Protein AF-A0A167WSE1-F1 (afdb_monomer_lite)

Organism: NCBI:txid1417228

pLDDT: mean 73.91, std 14.56, range [41.28, 94.19]

Structure (mmCIF, N/CA/C/O backbone):
data_AF-A0A167WSE1-F1
#
_entry.id   AF-A0A167WSE1-F1
#
loop_
_atom_site.group_PDB
_atom_site.id
_atom_site.type_symbol
_atom_site.label_atom_id
_atom_site.label_alt_id
_atom_site.label_comp_id
_atom_site.label_asym_id
_atom_site.label_entity_id
_atom_site.label_seq_id
_atom_site.pdbx_PDB_ins_code
_atom_site.Cartn_x
_atom_site.Cartn_y
_atom_site.Cartn_z
_atom_site.occupancy
_atom_site.B_iso_or_equiv
_atom_site.auth_seq_id
_atom_site.auth_comp_id
_atom_site.auth_asym_id
_atom_site.auth_atom_id
_atom_site.pdbx_PDB_model_num
ATOM 1 N N . MET A 1 1 ? -49.343 0.115 2.288 1.00 59.25 1 MET A N 1
ATOM 2 C CA . MET A 1 1 ? -49.497 1.048 1.146 1.00 59.25 1 MET A CA 1
ATOM 3 C C . MET A 1 1 ? -48.248 1.890 0.883 1.00 59.25 1 MET A C 1
ATOM 5 O O . MET A 1 1 ? -47.747 1.803 -0.222 1.00 59.25 1 MET A O 1
ATOM 9 N N . ALA A 1 2 ? -47.713 2.689 1.822 1.00 70.38 2 ALA A N 1
ATOM 10 C CA . ALA A 1 2 ? -46.483 3.473 1.570 1.00 70.38 2 ALA A CA 1
ATOM 11 C C . ALA A 1 2 ? -45.185 2.637 1.646 1.00 70.38 2 ALA A C 1
ATOM 13 O O . ALA A 1 2 ? -44.267 2.836 0.857 1.00 70.38 2 ALA A O 1
ATOM 14 N N . TYR A 1 3 ? -45.136 1.667 2.564 1.00 73.19 3 TYR A N 1
ATOM 15 C CA . TYR A 1 3 ? -43.989 0.771 2.748 1.00 73.19 3 TYR A CA 1
ATOM 16 C C . TYR A 1 3 ? -43.784 -0.175 1.553 1.00 73.19 3 TYR A C 1
ATOM 18 O O . TYR A 1 3 ? -42.674 -0.312 1.055 1.00 73.19 3 TYR A O 1
ATOM 26 N N . ASP A 1 4 ? -44.868 -0.745 1.024 1.00 84.38 4 ASP A N 1
ATOM 27 C CA . ASP A 1 4 ? -44.822 -1.680 -0.111 1.00 84.38 4 ASP A CA 1
ATOM 28 C C . ASP A 1 4 ? -44.328 -1.007 -1.401 1.00 84.38 4 ASP A C 1
ATOM 30 O O . ASP A 1 4 ? -43.639 -1.620 -2.215 1.00 84.38 4 ASP A O 1
ATOM 34 N N . THR A 1 5 ? -44.645 0.278 -1.573 1.00 84.81 5 THR A N 1
ATOM 35 C CA . THR A 1 5 ? -44.151 1.097 -2.687 1.00 84.81 5 THR A CA 1
ATOM 36 C C . THR A 1 5 ? -42.647 1.333 -2.577 1.00 84.81 5 THR A C 1
ATOM 38 O O . THR A 1 5 ? -41.939 1.208 -3.573 1.00 84.81 5 THR A O 1
ATOM 41 N N . LEU A 1 6 ? -42.145 1.594 -1.366 1.00 80.50 6 LEU A N 1
ATOM 42 C CA . LEU A 1 6 ? -40.718 1.801 -1.121 1.00 80.50 6 LEU A CA 1
ATOM 43 C C . LEU A 1 6 ? -39.907 0.516 -1.347 1.00 80.50 6 LEU A C 1
ATOM 45 O O . LEU A 1 6 ? -38.842 0.555 -1.956 1.00 80.50 6 LEU A O 1
ATOM 49 N N . VAL A 1 7 ? -40.433 -0.632 -0.912 1.00 86.94 7 VAL A N 1
ATOM 50 C CA . VAL A 1 7 ? -39.791 -1.940 -1.127 1.00 86.94 7 VAL A CA 1
ATOM 51 C C . VAL A 1 7 ? -39.647 -2.234 -2.622 1.00 86.94 7 VAL A C 1
ATOM 53 O O . VAL A 1 7 ? -38.559 -2.588 -3.074 1.00 86.94 7 VAL A O 1
ATOM 56 N N . ARG A 1 8 ? -40.696 -1.987 -3.415 1.00 85.44 8 ARG A N 1
ATOM 57 C CA . ARG A 1 8 ? -40.652 -2.167 -4.877 1.00 85.44 8 ARG A CA 1
ATOM 58 C C . ARG A 1 8 ? -39.654 -1.239 -5.562 1.00 85.44 8 ARG A C 1
ATOM 60 O O . ARG A 1 8 ? -39.010 -1.630 -6.535 1.00 85.44 8 ARG A O 1
ATOM 67 N N . GLU A 1 9 ? -39.511 -0.013 -5.070 1.00 83.44 9 GLU A N 1
ATOM 68 C CA . GLU A 1 9 ? -38.537 0.933 -5.608 1.00 83.44 9 GLU A CA 1
ATOM 69 C C . GLU A 1 9 ? -37.097 0.514 -5.283 1.00 83.44 9 GLU A C 1
ATOM 71 O O . GLU A 1 9 ? -36.233 0.550 -6.162 1.00 83.44 9 GLU A O 1
ATOM 76 N N . CYS A 1 10 ? -36.847 0.012 -4.070 1.00 86.25 10 CYS A N 1
ATOM 77 C CA . CYS A 1 10 ? -35.556 -0.563 -3.700 1.00 86.25 10 CYS A CA 1
ATOM 78 C C . CYS A 1 10 ? -35.200 -1.791 -4.548 1.00 86.25 10 CYS A C 1
ATOM 80 O O . CYS A 1 10 ? -34.054 -1.920 -4.978 1.00 86.25 10 CYS A O 1
ATOM 82 N N . GLU A 1 11 ? -36.150 -2.690 -4.804 1.00 90.12 11 GLU A N 1
ATOM 83 C CA . GLU A 1 11 ? -35.926 -3.866 -5.654 1.00 90.12 11 GLU A CA 1
ATOM 84 C C . GLU A 1 11 ? -35.586 -3.465 -7.094 1.00 90.12 11 GLU A C 1
ATOM 86 O O . GLU A 1 11 ? -34.640 -3.996 -7.683 1.00 90.12 11 GLU A O 1
ATOM 91 N N . ARG A 1 12 ? -36.288 -2.460 -7.635 1.00 90.31 12 ARG A N 1
ATOM 92 C CA . ARG A 1 12 ? -36.014 -1.909 -8.968 1.00 90.31 12 ARG A CA 1
ATOM 93 C C . ARG A 1 12 ? -34.602 -1.329 -9.065 1.00 90.31 12 ARG A C 1
ATOM 95 O O . ARG A 1 12 ? -33.864 -1.675 -9.987 1.00 90.31 12 ARG A O 1
ATOM 102 N N . LEU A 1 13 ? -34.201 -0.500 -8.099 1.00 86.75 13 LEU A N 1
ATOM 103 C CA . LEU A 1 13 ? -32.878 0.136 -8.082 1.00 86.75 13 LEU A CA 1
ATOM 104 C C . LEU A 1 13 ? -31.740 -0.885 -7.929 1.00 86.75 13 LEU A C 1
ATOM 106 O O . LEU A 1 13 ? -30.695 -0.746 -8.567 1.00 86.75 13 LEU A O 1
ATOM 110 N N . HIS A 1 14 ? -31.938 -1.945 -7.139 1.00 82.50 14 HIS A N 1
ATOM 111 C CA . HIS A 1 14 ? -30.965 -3.037 -7.048 1.00 82.50 14 HIS A CA 1
ATOM 112 C C . HIS A 1 14 ? -30.831 -3.805 -8.368 1.00 82.50 14 HIS A C 1
ATOM 114 O O . HIS A 1 14 ? -29.713 -4.148 -8.762 1.00 82.50 14 HIS A O 1
ATOM 120 N N . GLY A 1 15 ? -31.941 -4.036 -9.078 1.00 84.88 15 GLY A N 1
ATOM 121 C CA . GLY A 1 15 ? -31.930 -4.641 -10.411 1.00 84.88 15 GLY A CA 1
ATOM 122 C C . GLY A 1 15 ? -31.163 -3.798 -11.435 1.00 84.88 15 GLY A C 1
ATOM 123 O O . GLY A 1 15 ? -30.314 -4.325 -12.156 1.00 84.88 15 GLY A O 1
ATOM 124 N N . GLU A 1 16 ? -31.395 -2.484 -11.446 1.00 83.94 16 GLU A N 1
ATOM 125 C CA . GLU A 1 16 ? -30.706 -1.530 -12.326 1.00 83.94 16 GLU A CA 1
ATOM 126 C C . GLU A 1 16 ? -29.198 -1.462 -12.037 1.00 83.94 16 GLU A C 1
ATOM 128 O O . GLU A 1 16 ? -28.387 -1.519 -12.963 1.00 83.94 16 GLU A O 1
ATOM 133 N N . LEU A 1 17 ? -28.793 -1.447 -10.761 1.00 75.56 17 LEU A N 1
ATOM 134 C CA . LEU A 1 17 ? -27.379 -1.488 -10.369 1.00 75.56 17 LEU A CA 1
ATOM 135 C C . LEU A 1 17 ? -26.696 -2.807 -10.755 1.00 75.56 17 LEU A C 1
ATOM 137 O O . LEU A 1 17 ? -25.547 -2.802 -11.207 1.00 75.56 17 LEU A O 1
ATOM 141 N N . ALA A 1 18 ? -27.383 -3.941 -10.597 1.00 79.75 18 ALA A N 1
ATOM 142 C CA . ALA A 1 18 ? -26.857 -5.246 -10.989 1.00 79.75 18 ALA A CA 1
ATOM 143 C C . ALA A 1 18 ? -26.695 -5.372 -12.512 1.00 79.75 18 ALA A C 1
ATOM 145 O O . ALA A 1 18 ? -25.775 -6.049 -12.977 1.00 79.75 18 ALA A O 1
ATOM 146 N N . GLN A 1 19 ? -27.573 -4.728 -13.283 1.00 76.12 19 GLN A N 1
ATOM 147 C CA . GLN A 1 19 ? -27.490 -4.677 -14.739 1.00 76.12 19 GLN A CA 1
ATOM 148 C C . GLN A 1 19 ? -26.367 -3.737 -15.201 1.00 76.12 19 GLN A C 1
ATOM 150 O O . GLN A 1 19 ? -25.512 -4.159 -15.972 1.00 76.12 19 GLN A O 1
ATOM 155 N N . ALA A 1 20 ? -26.269 -2.530 -14.634 1.00 72.31 20 ALA A N 1
ATOM 156 C CA . ALA A 1 20 ? -25.199 -1.578 -14.943 1.00 72.31 20 ALA A CA 1
ATOM 157 C C . ALA A 1 20 ? -23.798 -2.134 -14.630 1.00 72.31 20 ALA A C 1
ATOM 159 O O . ALA A 1 20 ? -22.849 -1.900 -15.379 1.00 72.31 20 ALA A O 1
ATOM 160 N N . ARG A 1 21 ? -23.658 -2.923 -13.553 1.00 70.50 21 ARG A N 1
ATOM 161 C CA . ARG A 1 21 ? -22.412 -3.646 -13.253 1.00 70.50 21 ARG A CA 1
ATOM 162 C C . ARG A 1 21 ? -22.085 -4.701 -14.306 1.00 70.50 21 ARG A C 1
ATOM 164 O O . ARG A 1 21 ? -20.927 -4.807 -14.694 1.00 70.50 21 ARG A O 1
ATOM 171 N N . ARG A 1 22 ? -23.074 -5.466 -14.775 1.00 70.38 22 ARG A N 1
ATOM 172 C CA . ARG A 1 22 ? -22.867 -6.473 -15.828 1.00 70.38 22 ARG A CA 1
ATOM 173 C C . ARG A 1 22 ? -22.483 -5.820 -17.156 1.00 70.38 22 ARG A C 1
ATOM 175 O O . ARG A 1 22 ? -21.492 -6.223 -17.754 1.00 70.38 22 ARG A O 1
ATOM 182 N N . ASP A 1 23 ? -23.169 -4.751 -17.540 1.00 70.38 23 ASP A N 1
ATOM 183 C CA . ASP A 1 23 ? -22.898 -4.029 -18.787 1.00 70.38 23 ASP A CA 1
ATOM 184 C C . ASP A 1 23 ? -21.542 -3.294 -18.743 1.00 70.38 2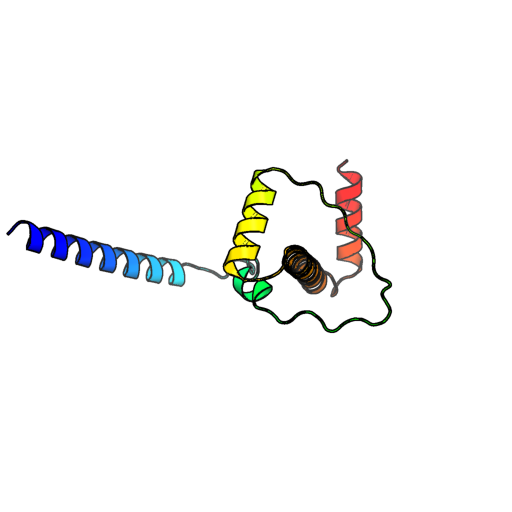3 ASP A C 1
ATOM 186 O O . ASP A 1 23 ? -20.822 -3.237 -19.742 1.00 70.38 23 ASP A O 1
ATOM 190 N N . GLY A 1 24 ? -21.140 -2.795 -17.567 1.00 58.62 24 GLY A N 1
ATOM 191 C CA . GLY A 1 24 ? -19.809 -2.229 -17.330 1.00 58.62 24 GLY A CA 1
ATOM 192 C C . GLY A 1 24 ? -18.679 -3.264 -17.389 1.00 58.62 24 GLY A C 1
ATOM 193 O O . GLY A 1 24 ? -17.614 -2.970 -17.930 1.00 58.62 24 GLY A O 1
ATOM 194 N N . VAL A 1 25 ? -18.914 -4.488 -16.900 1.00 56.69 25 VAL A N 1
ATOM 195 C CA . VAL A 1 25 ? -17.954 -5.606 -16.987 1.00 56.69 25 VAL A CA 1
ATOM 196 C C . VAL A 1 25 ? -17.810 -6.100 -18.429 1.00 56.69 25 VAL A C 1
ATOM 198 O O . VAL A 1 25 ? -16.699 -6.383 -18.866 1.00 56.69 25 VAL A O 1
ATOM 201 N N . SER A 1 26 ? -18.898 -6.144 -19.202 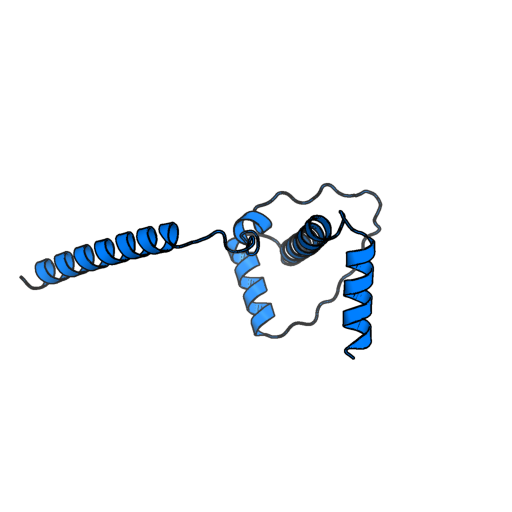1.00 54.28 26 SER A N 1
ATOM 202 C CA . SER A 1 26 ? -18.863 -6.572 -20.608 1.00 54.28 26 SER A CA 1
ATOM 203 C C . SER A 1 26 ? -18.270 -5.529 -21.564 1.00 54.28 26 SER A C 1
ATOM 205 O O . SER A 1 26 ? -17.778 -5.897 -22.628 1.00 54.28 26 SER A O 1
ATOM 207 N N . ARG A 1 27 ? -18.280 -4.235 -21.204 1.00 50.75 27 ARG A N 1
ATOM 208 C CA . ARG A 1 27 ? -17.690 -3.150 -22.013 1.00 50.75 27 ARG A CA 1
ATOM 209 C C . ARG A 1 27 ? -16.215 -2.874 -21.701 1.00 50.75 27 ARG A C 1
ATOM 211 O O . ARG A 1 27 ? -15.584 -2.079 -22.400 1.00 50.75 27 ARG A O 1
ATOM 218 N N . ALA A 1 28 ? -15.643 -3.533 -20.697 1.00 41.28 28 ALA A N 1
ATOM 219 C CA . ALA A 1 28 ? -14.211 -3.482 -20.445 1.00 41.28 28 ALA A CA 1
ATOM 220 C C . ALA A 1 28 ? -13.455 -4.261 -21.541 1.00 41.28 28 ALA A C 1
ATOM 222 O O . ALA A 1 28 ? -13.063 -5.412 -21.365 1.00 41.28 28 ALA A O 1
ATOM 223 N N . ALA A 1 29 ? -13.218 -3.606 -22.685 1.00 45.62 29 ALA A N 1
ATOM 224 C CA . ALA A 1 29 ? -12.054 -3.896 -23.524 1.00 45.62 29 ALA A CA 1
ATOM 225 C C . ALA A 1 29 ? -10.814 -3.953 -22.613 1.00 45.62 29 ALA A C 1
ATOM 227 O O . ALA A 1 29 ? -10.821 -3.242 -21.604 1.00 45.62 29 ALA A O 1
ATOM 228 N N . PRO A 1 30 ? -9.785 -4.772 -22.909 1.00 41.72 30 PRO A N 1
ATOM 229 C CA . PRO A 1 30 ? -8.688 -5.013 -21.982 1.00 41.72 30 PRO A CA 1
ATOM 230 C C . PRO A 1 30 ? -7.932 -3.703 -21.779 1.00 41.72 30 PRO A C 1
ATOM 232 O O . PRO A 1 30 ? -7.021 -3.356 -22.528 1.00 41.72 30 PRO A O 1
ATOM 235 N N . ALA A 1 31 ? -8.359 -2.941 -20.777 1.00 41.31 31 ALA A N 1
ATOM 236 C CA . ALA A 1 31 ? -7.646 -1.795 -20.286 1.00 41.31 31 ALA A CA 1
ATOM 237 C C . ALA A 1 31 ? -6.297 -2.357 -19.867 1.00 41.31 31 ALA A C 1
ATOM 239 O O . ALA A 1 31 ? -6.247 -3.278 -19.045 1.00 41.31 31 ALA A O 1
ATOM 240 N N . ALA A 1 32 ? -5.240 -1.871 -20.520 1.00 43.81 32 ALA A N 1
ATOM 241 C CA . ALA A 1 32 ? -3.854 -2.121 -20.163 1.00 43.81 32 ALA A CA 1
ATOM 242 C C . ALA A 1 32 ? -3.770 -2.288 -18.644 1.00 43.81 32 ALA A C 1
ATOM 244 O O . ALA A 1 32 ? -4.132 -1.345 -17.944 1.00 43.81 32 ALA A O 1
ATOM 245 N N . ARG A 1 33 ? -3.450 -3.516 -18.190 1.00 46.03 33 ARG A N 1
ATOM 246 C CA . ARG A 1 33 ? -3.538 -4.004 -16.799 1.00 46.03 33 ARG A CA 1
ATOM 247 C C . ARG A 1 33 ? -3.363 -2.855 -15.802 1.00 46.03 33 ARG A C 1
ATOM 249 O O . ARG A 1 33 ? -2.247 -2.492 -15.446 1.00 46.03 33 ARG A O 1
ATOM 256 N N . ALA A 1 34 ? -4.488 -2.265 -15.408 1.00 44.97 34 ALA A N 1
ATOM 257 C CA . ALA A 1 34 ? -4.541 -1.229 -14.395 1.00 44.97 34 ALA A CA 1
ATOM 258 C C . ALA A 1 34 ? -4.173 -1.874 -13.046 1.00 44.97 34 ALA A C 1
ATOM 260 O O . ALA A 1 34 ? -4.264 -3.100 -12.915 1.00 44.97 34 ALA A O 1
ATOM 261 N N . PRO A 1 35 ? -3.680 -1.079 -12.084 1.00 47.97 35 PRO A N 1
ATOM 262 C CA . PRO A 1 35 ? -2.802 -1.550 -11.027 1.00 47.97 35 PRO A CA 1
ATOM 263 C C . PRO A 1 35 ? -3.475 -2.672 -10.246 1.00 47.97 35 PRO A C 1
ATOM 265 O O . PRO A 1 35 ? -4.648 -2.571 -9.888 1.00 47.97 35 PRO A O 1
ATOM 268 N N . SER A 1 36 ? -2.710 -3.743 -10.029 1.00 57.78 36 SER A N 1
ATOM 269 C CA . SER A 1 36 ? -3.068 -4.854 -9.152 1.00 57.78 36 SER A CA 1
ATOM 270 C C . SER A 1 36 ? -3.807 -4.332 -7.919 1.00 57.78 36 SER A C 1
ATOM 272 O O . SER A 1 36 ? -3.378 -3.358 -7.305 1.00 57.78 36 SER A O 1
ATOM 274 N N . ASP A 1 37 ? -4.925 -4.970 -7.587 1.00 70.19 37 ASP A N 1
ATOM 275 C CA . ASP A 1 37 ? -5.773 -4.607 -6.457 1.00 70.19 37 ASP A CA 1
ATOM 276 C C . ASP A 1 37 ? -4.925 -4.449 -5.181 1.00 70.19 37 ASP A C 1
ATOM 278 O O . ASP A 1 37 ? -4.264 -5.393 -4.739 1.00 70.19 37 ASP A O 1
ATOM 282 N N . VAL A 1 38 ? -4.922 -3.243 -4.600 1.00 65.00 38 VAL A N 1
ATOM 283 C CA . VAL A 1 38 ? -4.186 -2.911 -3.365 1.00 65.00 38 VAL A CA 1
ATOM 284 C C . VAL A 1 38 ? -4.586 -3.848 -2.228 1.00 65.00 38 VAL A C 1
ATOM 286 O O . VAL A 1 38 ? -3.744 -4.181 -1.397 1.00 65.00 38 VAL A O 1
ATOM 289 N N . ALA A 1 39 ? -5.825 -4.350 -2.222 1.00 69.06 39 ALA A N 1
ATOM 290 C CA . ALA A 1 39 ? -6.251 -5.347 -1.252 1.00 69.06 39 ALA A CA 1
ATOM 291 C C . ALA A 1 39 ? -5.615 -6.720 -1.476 1.00 69.06 39 ALA A C 1
ATOM 293 O O . ALA A 1 39 ? -5.201 -7.365 -0.513 1.00 69.06 39 ALA A O 1
ATOM 294 N N . ALA A 1 40 ? -5.452 -7.141 -2.730 1.00 73.94 40 ALA A N 1
ATOM 295 C CA . ALA A 1 40 ? -4.727 -8.366 -3.055 1.00 73.94 40 ALA A CA 1
ATOM 296 C C . ALA A 1 40 ? -3.232 -8.255 -2.703 1.00 73.94 40 ALA A C 1
ATOM 298 O O . ALA A 1 40 ? -2.629 -9.225 -2.250 1.00 73.94 40 ALA A O 1
ATOM 299 N N . ILE A 1 41 ? -2.646 -7.065 -2.863 1.00 70.94 41 ILE A N 1
ATOM 300 C CA . ILE A 1 41 ? -1.242 -6.778 -2.531 1.00 70.94 41 ILE A CA 1
ATOM 301 C C . ILE A 1 41 ? -1.024 -6.791 -1.022 1.00 70.94 41 ILE A C 1
ATOM 303 O O . ILE A 1 41 ? -0.151 -7.495 -0.521 1.00 70.94 41 ILE A O 1
ATOM 307 N N . LEU A 1 42 ? -1.840 -6.040 -0.283 1.00 78.44 42 LEU A N 1
ATOM 308 C CA . LEU A 1 42 ? -1.730 -5.953 1.168 1.00 78.44 42 LEU A CA 1
ATOM 309 C C . LEU A 1 42 ? -2.200 -7.230 1.864 1.00 78.44 42 LEU A C 1
ATOM 311 O O . LEU A 1 42 ? -1.832 -7.437 3.011 1.00 78.44 42 LEU A O 1
ATOM 315 N N . GLY A 1 43 ? -2.940 -8.111 1.188 1.00 72.06 43 GLY A N 1
ATOM 316 C CA . GLY A 1 43 ? -3.221 -9.472 1.647 1.00 72.06 43 GLY A CA 1
ATOM 317 C C . GLY A 1 43 ? -2.106 -10.486 1.353 1.00 72.06 43 GLY A C 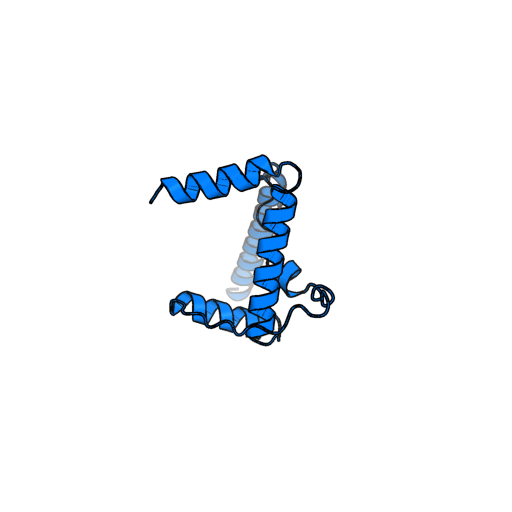1
ATOM 318 O O . GLY A 1 43 ? -2.146 -11.595 1.884 1.00 72.06 43 GLY A O 1
ATOM 319 N N . ARG A 1 44 ? -1.108 -10.140 0.527 1.00 70.19 44 ARG A N 1
ATOM 320 C CA . ARG A 1 44 ? -0.012 -11.043 0.152 1.00 70.19 44 ARG A CA 1
ATOM 321 C C . ARG A 1 44 ? 0.948 -11.266 1.324 1.00 70.19 44 ARG A C 1
ATOM 323 O O . ARG A 1 44 ? 1.199 -10.362 2.121 1.00 70.19 44 ARG A O 1
ATOM 330 N N . LEU A 1 45 ? 1.495 -12.479 1.414 1.00 63.25 45 LEU A N 1
ATOM 331 C CA . LEU A 1 45 ? 2.573 -12.795 2.351 1.00 63.25 45 LEU A CA 1
ATOM 332 C C . LEU A 1 45 ? 3.818 -11.948 2.007 1.00 63.25 45 LEU A C 1
ATOM 334 O O . LEU A 1 45 ? 4.082 -11.778 0.812 1.00 63.25 45 LEU A O 1
ATOM 338 N N . PRO A 1 46 ? 4.560 -11.422 3.006 1.00 65.56 46 PRO A N 1
ATOM 339 C CA . PRO A 1 46 ? 5.810 -10.703 2.766 1.00 65.56 46 PRO A CA 1
ATOM 340 C C . PRO A 1 46 ? 6.786 -11.527 1.927 1.00 65.56 46 PRO A C 1
ATOM 342 O O . PRO A 1 46 ? 6.782 -12.763 1.995 1.00 65.56 46 PRO A O 1
ATOM 345 N N . ARG A 1 47 ? 7.622 -10.841 1.143 1.00 65.56 47 ARG A N 1
ATOM 346 C CA . ARG A 1 47 ? 8.759 -11.473 0.474 1.00 65.56 47 ARG A CA 1
ATOM 347 C C . ARG A 1 47 ? 9.660 -12.111 1.550 1.00 65.56 47 ARG A C 1
ATOM 349 O O . ARG A 1 47 ? 9.820 -11.514 2.614 1.00 65.56 47 ARG A O 1
ATOM 356 N N . PRO A 1 48 ? 10.174 -13.338 1.345 1.00 62.19 48 PRO A N 1
ATOM 357 C CA . PRO A 1 48 ? 11.133 -13.920 2.277 1.00 62.19 48 PRO A CA 1
ATOM 358 C C . PRO A 1 48 ? 12.352 -13.002 2.396 1.00 62.19 48 PRO A C 1
ATOM 360 O O . PRO A 1 48 ? 12.777 -12.429 1.397 1.00 62.19 48 PRO A O 1
ATOM 363 N N . ASP A 1 49 ? 12.862 -12.866 3.619 1.00 63.56 49 ASP A N 1
ATOM 364 C CA . ASP A 1 49 ? 14.001 -12.010 3.950 1.00 63.56 49 ASP A CA 1
ATOM 365 C C . ASP A 1 49 ? 15.204 -12.349 3.055 1.00 63.56 49 ASP A C 1
ATOM 367 O O . ASP A 1 49 ? 15.722 -13.473 3.080 1.00 63.56 49 ASP A O 1
ATOM 371 N N . ASP A 1 50 ? 15.616 -11.383 2.233 1.00 59.75 50 ASP A N 1
ATOM 372 C CA . ASP A 1 50 ? 16.806 -11.465 1.392 1.00 59.75 50 ASP A CA 1
ATOM 373 C C . ASP A 1 50 ? 18.010 -11.219 2.325 1.00 59.75 50 ASP A C 1
ATOM 375 O O . ASP A 1 50 ? 18.486 -10.098 2.480 1.00 59.75 50 ASP A O 1
ATOM 379 N N . GLY A 1 51 ? 18.413 -12.276 3.041 1.00 51.91 51 GLY A N 1
ATOM 380 C CA . GLY A 1 51 ? 19.285 -12.231 4.219 1.00 51.91 51 GLY A CA 1
ATOM 381 C C . GLY A 1 51 ? 20.458 -11.236 4.194 1.00 51.91 51 GLY A C 1
ATOM 382 O O . GLY A 1 51 ? 21.142 -11.047 3.190 1.00 51.91 51 GLY A O 1
ATOM 383 N N . ASP A 1 52 ? 20.704 -10.655 5.372 1.00 57.31 52 ASP A N 1
ATOM 384 C CA . ASP A 1 52 ? 21.735 -9.651 5.686 1.00 57.31 52 ASP A CA 1
ATOM 385 C C . ASP A 1 52 ? 21.671 -8.360 4.846 1.00 57.31 52 ASP A C 1
ATOM 387 O O . ASP A 1 52 ? 22.667 -7.671 4.614 1.00 57.31 52 ASP A O 1
ATOM 391 N N . SER A 1 53 ? 20.468 -7.954 4.432 1.00 59.88 53 SER A N 1
ATOM 392 C CA . SER A 1 53 ? 20.215 -6.575 4.016 1.00 59.88 53 SER A CA 1
ATOM 393 C C . SER A 1 53 ? 20.112 -5.687 5.263 1.00 59.88 53 SER A C 1
ATOM 395 O O . SER A 1 53 ? 19.015 -5.350 5.699 1.00 59.88 53 SER A O 1
ATOM 397 N N . GLY A 1 54 ? 21.247 -5.370 5.895 1.00 66.62 54 GLY A N 1
ATOM 398 C CA . GLY A 1 54 ? 21.303 -4.682 7.193 1.00 66.62 54 GLY A CA 1
ATOM 399 C C . GLY A 1 54 ? 20.211 -3.620 7.402 1.00 66.62 54 GLY A C 1
ATOM 400 O O . GLY A 1 54 ? 20.015 -2.748 6.551 1.00 66.62 54 GLY A O 1
ATOM 401 N N . GLU A 1 55 ? 19.496 -3.713 8.530 1.00 68.44 55 GLU A N 1
ATOM 402 C CA . GLU A 1 55 ? 18.318 -2.891 8.829 1.00 68.44 55 GLU A CA 1
ATOM 403 C C . GLU A 1 55 ? 18.587 -1.394 8.595 1.00 68.44 55 GLU A C 1
ATOM 405 O O . GLU A 1 55 ? 19.491 -0.794 9.187 1.00 68.44 55 GLU A O 1
ATOM 410 N N . ARG A 1 56 ? 17.768 -0.752 7.752 1.00 75.31 56 ARG A N 1
ATOM 411 C CA . ARG A 1 56 ? 17.828 0.697 7.516 1.00 75.31 56 ARG A CA 1
ATOM 412 C C . ARG A 1 56 ? 16.588 1.375 8.070 1.00 75.31 56 ARG A C 1
ATOM 414 O O . ARG A 1 56 ? 15.462 0.953 7.831 1.00 75.31 56 ARG A O 1
ATOM 421 N N . ARG A 1 57 ? 16.787 2.486 8.782 1.00 80.56 57 ARG A N 1
ATOM 422 C CA . ARG A 1 57 ? 15.680 3.318 9.268 1.00 80.56 57 ARG A CA 1
ATOM 423 C C . ARG A 1 57 ? 15.181 4.232 8.157 1.00 80.56 57 ARG A C 1
ATOM 425 O O . ARG A 1 57 ? 15.948 5.030 7.622 1.00 80.56 57 ARG A O 1
ATOM 432 N N . LEU A 1 58 ? 13.885 4.159 7.874 1.00 82.25 58 LEU A N 1
ATOM 433 C CA . LEU A 1 58 ? 13.198 5.045 6.943 1.00 82.25 58 LEU A CA 1
ATOM 434 C C . LEU A 1 58 ? 12.352 6.061 7.718 1.00 82.25 58 LEU A C 1
ATOM 436 O O . LEU A 1 58 ? 11.467 5.685 8.483 1.00 82.25 58 LEU A O 1
ATOM 440 N N . ASN A 1 59 ? 12.606 7.352 7.497 1.00 87.62 59 ASN A N 1
ATOM 441 C CA . ASN A 1 59 ? 11.761 8.438 7.994 1.00 87.62 59 ASN A CA 1
ATOM 442 C C . ASN A 1 59 ? 10.979 9.034 6.822 1.00 87.62 59 ASN A C 1
ATOM 444 O O . ASN A 1 59 ? 11.576 9.429 5.822 1.00 87.62 59 ASN A O 1
ATOM 448 N N . LEU A 1 60 ? 9.653 9.107 6.947 1.00 85.75 60 LEU A N 1
ATOM 449 C CA . LEU A 1 60 ? 8.764 9.597 5.894 1.00 85.75 60 LEU A CA 1
ATOM 450 C C . LEU A 1 60 ? 8.049 10.871 6.335 1.00 85.75 60 LEU A C 1
ATOM 452 O O . LEU A 1 60 ? 7.416 10.905 7.388 1.00 85.75 60 LEU A O 1
ATOM 456 N N . THR A 1 61 ? 8.078 11.883 5.471 1.00 92.38 61 THR A N 1
ATOM 457 C CA . THR A 1 61 ? 7.217 13.064 5.579 1.00 92.38 61 THR A CA 1
ATOM 458 C C . THR A 1 61 ? 6.112 12.945 4.541 1.00 92.38 61 THR A C 1
ATOM 460 O O . THR A 1 61 ? 6.387 12.758 3.358 1.00 92.38 61 THR A O 1
ATOM 463 N N . MET A 1 62 ? 4.858 13.068 4.966 1.00 90.38 62 MET A N 1
ATOM 464 C CA . MET A 1 62 ? 3.697 12.942 4.084 1.00 90.38 62 MET A CA 1
ATOM 465 C C . MET A 1 62 ? 2.641 13.999 4.400 1.00 90.38 62 MET A C 1
ATOM 467 O O . MET A 1 62 ? 2.564 14.510 5.518 1.00 90.38 62 MET A O 1
ATOM 471 N N . LYS A 1 63 ? 1.822 14.344 3.403 1.00 94.19 63 LYS A N 1
ATOM 472 C CA . LYS A 1 63 ? 0.694 15.270 3.581 1.00 94.19 63 LYS A CA 1
ATOM 473 C C . LYS A 1 63 ? -0.382 14.622 4.456 1.00 94.19 63 LYS A C 1
ATOM 475 O O . LYS A 1 63 ? -0.535 13.402 4.451 1.00 94.19 63 LYS A O 1
ATOM 480 N N . GLY A 1 64 ? -1.196 15.435 5.135 1.00 91.25 64 GLY A N 1
ATOM 481 C CA . GLY A 1 64 ? -2.255 14.932 6.025 1.00 91.25 64 GLY A CA 1
ATOM 482 C C . GLY A 1 64 ? -3.209 13.936 5.351 1.00 91.25 64 GLY A C 1
ATOM 483 O O . GLY A 1 64 ? -3.558 12.919 5.938 1.00 91.25 64 GLY A O 1
ATOM 484 N N . THR A 1 65 ? -3.559 14.153 4.080 1.00 92.62 65 THR A N 1
ATOM 485 C CA . THR A 1 65 ? -4.404 13.219 3.312 1.00 92.62 65 THR A CA 1
ATOM 486 C C . THR A 1 65 ? -3.758 11.846 3.118 1.00 92.62 65 THR A C 1
ATOM 488 O O . THR A 1 65 ? -4.438 10.828 3.229 1.00 92.62 65 THR A O 1
ATOM 491 N N . GLN A 1 66 ? -2.448 11.804 2.868 1.00 90.50 66 GLN A N 1
ATOM 492 C CA . GLN A 1 66 ? -1.679 10.564 2.716 1.00 90.50 66 GLN A CA 1
ATOM 493 C C . GLN A 1 66 ? -1.539 9.842 4.058 1.00 90.50 66 GLN A C 1
ATOM 495 O O . GLN A 1 66 ? -1.670 8.623 4.114 1.00 90.50 66 GLN A O 1
ATOM 500 N N . PHE A 1 67 ? -1.366 10.600 5.142 1.00 92.12 67 PHE A N 1
ATOM 501 C CA . PHE A 1 67 ? -1.336 10.055 6.495 1.00 92.12 67 PHE A CA 1
ATOM 502 C C . PHE A 1 67 ? -2.645 9.332 6.845 1.00 92.12 67 PHE A C 1
ATOM 504 O O . PHE A 1 67 ? -2.620 8.168 7.231 1.00 92.12 67 PHE A O 1
ATOM 511 N N . PHE A 1 68 ? -3.804 9.963 6.626 1.00 92.94 68 PHE A N 1
ATOM 512 C CA . PHE A 1 68 ? -5.097 9.312 6.882 1.00 92.94 68 PHE A CA 1
ATOM 513 C C . PHE A 1 68 ? -5.375 8.126 5.950 1.00 92.94 68 PHE A C 1
ATOM 515 O O . PHE A 1 68 ? -6.047 7.173 6.348 1.00 92.94 68 PHE A O 1
ATOM 522 N N . ALA A 1 69 ? -4.862 8.159 4.718 1.00 92.31 69 ALA A N 1
ATOM 523 C CA . ALA A 1 69 ? -4.932 7.006 3.829 1.00 92.31 69 ALA A CA 1
ATOM 524 C C . ALA A 1 69 ? -4.138 5.817 4.398 1.00 92.31 69 ALA A C 1
ATOM 526 O O . ALA A 1 69 ? -4.658 4.703 4.410 1.00 92.31 69 ALA A O 1
ATOM 527 N N . LEU A 1 70 ? -2.936 6.056 4.935 1.00 92.56 70 LEU A N 1
ATOM 528 C CA . LEU A 1 70 ? -2.131 5.023 5.591 1.00 92.56 70 LEU A CA 1
ATOM 529 C C . LEU A 1 70 ? -2.845 4.436 6.819 1.00 92.56 70 LEU A C 1
ATOM 531 O O . LEU A 1 70 ? -2.923 3.217 6.940 1.00 92.56 70 LEU A O 1
ATOM 535 N N . GLU A 1 71 ? -3.420 5.276 7.686 1.00 94.12 71 GLU A N 1
ATOM 536 C CA . GLU A 1 71 ? -4.189 4.818 8.861 1.00 94.12 71 GLU A CA 1
ATOM 537 C C . GLU A 1 71 ? -5.361 3.910 8.471 1.00 94.12 71 GLU A C 1
ATOM 539 O O . GLU A 1 71 ? -5.601 2.876 9.094 1.00 94.12 71 GLU A O 1
ATOM 544 N N . ARG A 1 72 ? -6.083 4.257 7.400 1.00 93.62 72 ARG A N 1
ATOM 545 C CA . ARG A 1 72 ? -7.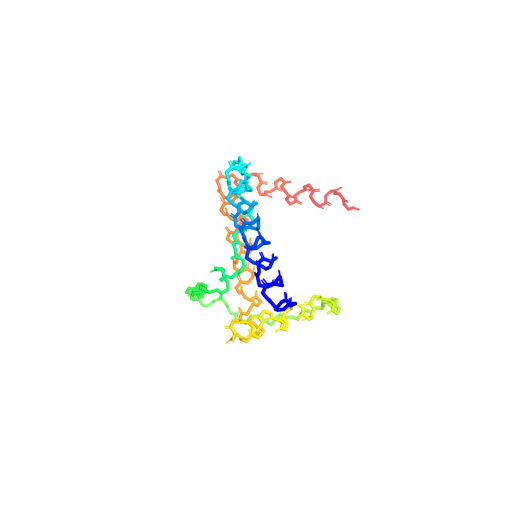177 3.423 6.889 1.00 93.62 72 ARG A CA 1
ATOM 546 C C . ARG A 1 72 ? -6.695 2.055 6.412 1.00 93.62 72 ARG A C 1
ATOM 548 O O . ARG A 1 72 ? -7.385 1.069 6.648 1.00 93.62 72 ARG A O 1
ATOM 555 N N . LEU A 1 73 ? -5.553 1.993 5.726 1.00 90.69 73 LEU A N 1
ATOM 556 C CA . LEU A 1 73 ? -4.979 0.726 5.261 1.00 90.69 73 LEU A CA 1
ATOM 557 C C . LEU A 1 73 ? -4.538 -0.137 6.449 1.00 90.69 73 LEU A C 1
ATOM 559 O O . LEU A 1 73 ? -4.872 -1.316 6.505 1.00 90.69 73 LEU A O 1
ATOM 563 N N . VAL A 1 74 ? -3.876 0.468 7.436 1.00 92.06 74 VAL A N 1
ATOM 564 C CA . VAL A 1 74 ? -3.513 -0.183 8.704 1.00 92.06 74 VAL A CA 1
ATOM 565 C C . VAL A 1 74 ? -4.733 -0.812 9.373 1.00 92.06 74 VAL A C 1
ATOM 567 O O . VAL A 1 74 ? -4.711 -2.001 9.688 1.00 92.06 74 VAL A O 1
ATOM 570 N N . ALA A 1 75 ? -5.818 -0.048 9.525 1.00 91.44 75 ALA A N 1
ATOM 571 C CA . ALA A 1 75 ? -7.046 -0.534 10.146 1.00 91.44 75 ALA A CA 1
ATOM 572 C C . ALA A 1 75 ? -7.720 -1.650 9.333 1.00 91.44 75 ALA A C 1
ATOM 574 O O . ALA A 1 75 ? -8.192 -2.629 9.902 1.00 91.44 75 ALA A O 1
ATOM 575 N N . HIS A 1 76 ? -7.759 -1.520 8.005 1.00 89.94 76 HIS A N 1
ATOM 576 C CA . HIS A 1 76 ? -8.438 -2.481 7.140 1.00 89.94 76 HIS A CA 1
ATOM 577 C C . HIS A 1 76 ? -7.723 -3.838 7.085 1.00 89.94 76 HIS A C 1
ATOM 579 O O . HIS A 1 76 ? -8.376 -4.874 7.165 1.00 89.94 76 HIS A O 1
ATOM 585 N N . PHE A 1 77 ? -6.391 -3.839 6.973 1.00 85.06 77 PHE A N 1
ATOM 586 C CA . PHE A 1 77 ? -5.599 -5.070 6.851 1.00 85.06 77 PHE A CA 1
ATOM 587 C C . PHE A 1 77 ? -5.067 -5.589 8.191 1.00 85.06 77 PHE A C 1
ATOM 589 O O . PHE A 1 77 ? -4.462 -6.656 8.225 1.00 85.06 77 PHE A O 1
ATOM 596 N N . SER A 1 78 ? -5.298 -4.865 9.294 1.00 88.88 78 SER A N 1
ATOM 597 C CA . SER A 1 78 ? -4.7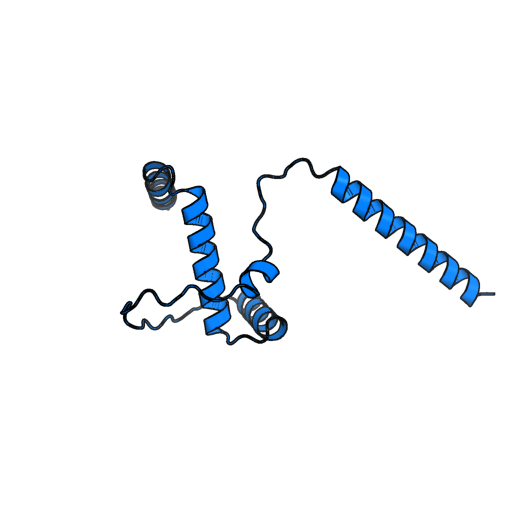88 -5.210 10.631 1.00 88.88 78 SER A CA 1
ATOM 598 C C . SER A 1 78 ? -3.265 -5.414 10.650 1.00 88.88 78 SER A C 1
ATOM 600 O O . SER A 1 78 ? -2.745 -6.334 11.278 1.00 88.88 78 SER A O 1
ATOM 602 N N . LEU A 1 79 ? -2.545 -4.547 9.936 1.00 89.44 79 LEU A N 1
ATOM 603 C CA . LEU A 1 79 ? -1.085 -4.563 9.820 1.00 89.44 79 LEU A CA 1
ATOM 604 C C . LEU A 1 79 ? -0.471 -3.391 10.580 1.00 89.44 79 LEU A C 1
ATOM 606 O O . LEU A 1 79 ? -1.099 -2.350 10.753 1.00 89.44 79 LEU A O 1
ATOM 610 N N . SER A 1 80 ? 0.793 -3.512 10.981 1.00 90.19 80 SER A N 1
ATOM 611 C CA . SER A 1 80 ? 1.535 -2.355 11.479 1.00 90.19 80 SER A CA 1
ATOM 612 C C . SER A 1 80 ? 1.793 -1.352 10.342 1.00 90.19 80 SER A C 1
ATOM 614 O O . SER A 1 80 ? 1.927 -1.731 9.177 1.00 90.19 80 SER A O 1
ATOM 616 N N . LYS A 1 81 ? 1.905 -0.056 10.667 1.00 90.75 81 LYS A N 1
ATOM 617 C CA . LYS A 1 81 ? 2.318 0.987 9.705 1.00 90.75 81 LYS A CA 1
ATOM 618 C C . LYS A 1 81 ? 3.558 0.604 8.881 1.00 90.75 81 LYS A C 1
ATOM 620 O O . LYS A 1 81 ? 3.473 0.721 7.660 1.00 90.75 81 LYS A O 1
ATOM 625 N N . PRO A 1 82 ? 4.680 0.150 9.485 1.00 88.75 82 PRO A N 1
ATOM 626 C CA . PRO A 1 82 ? 5.850 -0.249 8.707 1.00 88.75 82 PRO A CA 1
ATOM 627 C C . PRO A 1 82 ? 5.555 -1.422 7.768 1.00 88.75 82 PRO A C 1
ATOM 629 O O . PRO A 1 82 ? 5.953 -1.347 6.615 1.00 88.75 82 PRO A O 1
ATOM 632 N N . ALA A 1 83 ? 4.772 -2.423 8.188 1.00 88.00 83 ALA A N 1
ATOM 633 C CA . ALA A 1 83 ? 4.417 -3.551 7.322 1.00 88.00 83 ALA A CA 1
ATOM 634 C C . ALA A 1 83 ? 3.567 -3.130 6.109 1.00 88.00 83 ALA A C 1
ATOM 636 O O . ALA A 1 83 ? 3.715 -3.681 5.021 1.00 88.00 83 ALA A O 1
ATOM 637 N N . VAL A 1 84 ? 2.676 -2.143 6.267 1.00 90.31 84 VAL A N 1
ATOM 638 C CA . VAL A 1 84 ? 1.931 -1.582 5.126 1.00 90.31 84 VAL A CA 1
ATOM 639 C C . VAL A 1 84 ? 2.876 -0.859 4.167 1.00 90.31 84 VAL A C 1
ATOM 641 O O . VAL A 1 84 ? 2.768 -1.040 2.959 1.00 90.31 84 VAL A O 1
ATOM 644 N N . VAL A 1 85 ? 3.801 -0.051 4.691 1.00 90.12 85 VAL A N 1
ATOM 645 C CA . VAL A 1 85 ? 4.778 0.685 3.872 1.00 90.12 85 VAL A CA 1
ATOM 646 C C . VAL A 1 85 ? 5.694 -0.273 3.114 1.00 90.12 85 VAL A C 1
ATOM 648 O O . VAL A 1 85 ? 5.870 -0.103 1.914 1.00 90.12 85 VAL A O 1
ATOM 651 N N . GLU A 1 86 ? 6.218 -1.293 3.784 1.00 87.31 86 GLU A N 1
ATOM 652 C CA . GLU A 1 86 ? 7.064 -2.333 3.196 1.00 87.31 86 GLU A CA 1
ATOM 653 C C . GLU A 1 86 ? 6.352 -3.043 2.038 1.00 87.31 86 GLU A C 1
ATOM 655 O O . GLU A 1 86 ? 6.844 -3.030 0.915 1.00 87.31 86 GLU A O 1
ATOM 660 N N . ARG A 1 87 ? 5.117 -3.518 2.247 1.00 87.44 87 ARG A N 1
ATOM 661 C CA . ARG A 1 87 ? 4.333 -4.175 1.184 1.00 87.44 87 ARG A CA 1
ATOM 662 C C . ARG A 1 87 ? 4.032 -3.262 -0.004 1.00 87.44 87 ARG A C 1
ATOM 664 O O . ARG A 1 87 ? 3.943 -3.735 -1.135 1.00 87.44 87 ARG A O 1
ATOM 671 N N . LEU A 1 88 ? 3.838 -1.963 0.234 1.00 87.94 88 LEU A N 1
ATOM 672 C CA . LEU A 1 88 ? 3.646 -0.992 -0.846 1.00 87.94 88 LEU A CA 1
ATOM 673 C C . LEU A 1 88 ? 4.938 -0.755 -1.636 1.00 87.94 88 LEU A C 1
ATOM 675 O O . LEU A 1 88 ? 4.866 -0.589 -2.853 1.00 87.94 88 LEU A O 1
ATOM 679 N N . ILE A 1 89 ? 6.093 -0.742 -0.965 1.00 86.94 89 ILE A N 1
ATOM 680 C CA . ILE A 1 89 ? 7.409 -0.620 -1.605 1.00 86.94 89 ILE A CA 1
ATOM 681 C C . ILE A 1 89 ? 7.691 -1.864 -2.447 1.00 86.94 89 ILE A C 1
ATOM 683 O O . ILE A 1 89 ? 7.954 -1.721 -3.638 1.00 86.94 89 ILE A O 1
ATOM 687 N N . ASP A 1 90 ? 7.534 -3.056 -1.869 1.00 83.50 90 ASP A N 1
ATOM 688 C CA . ASP A 1 90 ? 7.710 -4.331 -2.571 1.00 83.50 90 ASP A CA 1
ATOM 689 C C . ASP A 1 90 ? 6.832 -4.406 -3.815 1.00 83.50 90 ASP A C 1
ATOM 691 O O . ASP A 1 90 ? 7.266 -4.847 -4.872 1.00 83.50 90 ASP A O 1
ATOM 695 N N . TRP A 1 91 ? 5.582 -3.948 -3.714 1.00 84.88 91 TRP A N 1
ATOM 696 C CA . TRP A 1 91 ? 4.681 -3.914 -4.857 1.00 84.88 91 TRP A CA 1
ATOM 697 C C . TRP A 1 91 ? 5.109 -2.918 -5.931 1.00 84.88 91 TRP A C 1
ATOM 699 O O . TRP A 1 91 ? 5.006 -3.229 -7.122 1.00 84.88 91 TRP A O 1
ATOM 709 N N . ALA A 1 92 ? 5.532 -1.718 -5.536 1.00 84.19 92 ALA A N 1
ATOM 710 C CA . ALA A 1 92 ? 5.997 -0.717 -6.483 1.00 84.19 92 ALA A CA 1
ATOM 711 C C . ALA A 1 92 ? 7.225 -1.239 -7.244 1.00 84.19 92 ALA A C 1
ATOM 713 O O . ALA A 1 92 ? 7.263 -1.130 -8.470 1.00 84.19 92 ALA A O 1
ATOM 714 N N . ASP A 1 93 ? 8.160 -1.876 -6.534 1.00 80.88 93 ASP A N 1
ATOM 715 C CA . ASP A 1 93 ? 9.329 -2.529 -7.120 1.00 80.88 93 ASP A CA 1
ATOM 716 C C . ASP A 1 93 ? 8.933 -3.691 -8.040 1.00 80.88 93 ASP A C 1
ATOM 718 O O . ASP A 1 93 ? 9.275 -3.675 -9.218 1.00 80.88 93 ASP A O 1
ATOM 722 N N . ASP A 1 94 ? 8.102 -4.632 -7.577 1.00 76.94 94 ASP A N 1
ATOM 723 C CA . ASP A 1 94 ? 7.599 -5.755 -8.382 1.00 76.94 94 ASP A CA 1
ATOM 724 C C . ASP A 1 94 ? 6.911 -5.273 -9.668 1.00 76.94 94 ASP A C 1
ATOM 726 O O . ASP A 1 94 ? 7.029 -5.903 -10.721 1.00 76.94 94 ASP A O 1
ATOM 730 N N . THR A 1 95 ? 6.146 -4.183 -9.580 1.00 74.56 95 THR A N 1
ATOM 731 C CA . THR A 1 95 ? 5.406 -3.613 -10.713 1.00 74.56 95 THR A CA 1
ATOM 732 C C . THR A 1 95 ? 6.359 -3.008 -11.731 1.00 74.56 95 THR A C 1
ATOM 734 O O . THR A 1 95 ? 6.207 -3.258 -12.927 1.00 74.56 95 THR A O 1
ATOM 737 N N . LEU A 1 96 ? 7.357 -2.253 -11.270 1.00 70.31 96 LEU A N 1
ATOM 738 C CA . LEU A 1 96 ? 8.381 -1.675 -12.133 1.00 70.31 96 LEU A CA 1
ATOM 739 C C . LEU A 1 96 ? 9.242 -2.773 -12.755 1.00 70.31 96 LEU A C 1
ATOM 741 O O . LEU A 1 96 ? 9.342 -2.833 -13.979 1.00 70.31 96 LEU A O 1
ATOM 745 N N . THR A 1 97 ? 9.758 -3.695 -11.946 1.00 69.62 97 THR A N 1
ATOM 746 C CA . THR A 1 97 ? 10.587 -4.828 -12.363 1.00 69.62 97 THR A CA 1
ATOM 747 C C . THR A 1 97 ? 9.865 -5.680 -13.405 1.00 69.62 97 THR A C 1
ATOM 749 O O . THR A 1 97 ? 10.372 -5.848 -14.508 1.00 69.62 97 THR A O 1
ATOM 752 N N . LYS A 1 98 ? 8.623 -6.120 -13.168 1.00 67.88 98 LYS A N 1
ATOM 753 C CA . LYS A 1 98 ? 7.864 -6.907 -14.166 1.00 67.88 98 LYS A CA 1
ATOM 754 C C . LYS A 1 98 ? 7.566 -6.149 -15.462 1.00 67.8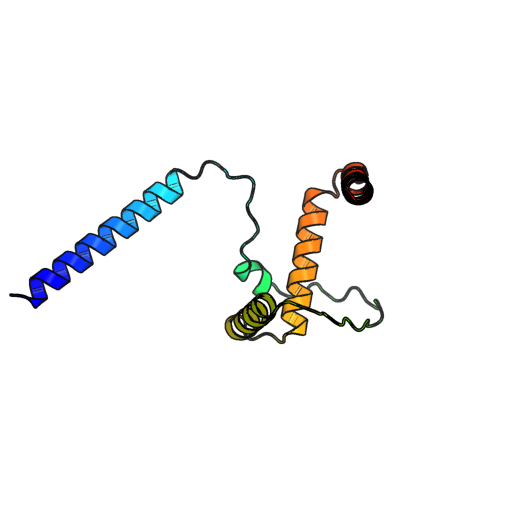8 98 LYS A C 1
ATOM 756 O O . LYS A 1 98 ? 7.296 -6.788 -16.473 1.00 67.88 98 LYS A O 1
ATOM 761 N N . SER A 1 99 ? 7.569 -4.817 -15.437 1.00 62.81 99 SER A N 1
ATOM 762 C CA . SER A 1 99 ? 7.324 -3.990 -16.624 1.00 62.81 99 SER A CA 1
ATOM 763 C C . SER A 1 99 ? 8.594 -3.592 -17.385 1.00 62.81 99 SER A C 1
ATOM 765 O O . SER A 1 99 ? 8.493 -3.250 -18.560 1.00 62.81 99 SER A O 1
ATOM 767 N N . LEU A 1 100 ? 9.767 -3.626 -16.739 1.00 57.97 100 LEU A N 1
ATOM 768 C CA . LEU A 1 100 ? 11.005 -3.033 -17.260 1.00 57.97 100 LEU A CA 1
ATOM 769 C C . LEU A 1 100 ? 12.178 -4.021 -17.364 1.00 57.97 100 LEU A C 1
ATOM 771 O O . LEU A 1 100 ? 13.091 -3.753 -18.132 1.00 57.97 100 LEU A O 1
ATOM 775 N N . TYR A 1 101 ? 12.181 -5.153 -16.650 1.00 53.56 101 TYR A N 1
ATOM 776 C CA . TYR A 1 101 ? 13.355 -6.044 -16.622 1.00 53.56 101 TYR A CA 1
ATOM 777 C C . TYR A 1 101 ? 13.585 -6.875 -17.893 1.00 53.56 101 TYR A C 1
ATOM 779 O O . TYR A 1 101 ? 14.693 -7.365 -18.076 1.00 53.56 101 TYR A O 1
ATOM 787 N N . ASP A 1 102 ? 12.605 -7.002 -18.795 1.00 55.38 102 ASP A N 1
ATOM 788 C CA . ASP A 1 102 ? 12.873 -7.583 -20.125 1.00 55.38 102 ASP A CA 1
ATOM 789 C C . ASP A 1 102 ? 13.685 -6.621 -21.024 1.00 55.38 102 ASP A C 1
ATOM 791 O O . ASP A 1 102 ? 14.195 -7.032 -22.065 1.00 55.38 102 ASP A O 1
ATOM 795 N N . ASP A 1 103 ? 13.842 -5.347 -20.631 1.00 63.94 103 ASP A N 1
ATOM 796 C CA . ASP A 1 103 ? 14.648 -4.345 -21.337 1.00 63.94 103 ASP A CA 1
ATOM 797 C C . ASP A 1 103 ? 15.321 -3.386 -20.335 1.00 63.94 103 ASP A C 1
ATOM 799 O O . ASP A 1 103 ? 14.847 -2.284 -20.051 1.00 63.94 103 ASP A O 1
ATOM 803 N N . GLU A 1 104 ? 16.478 -3.786 -19.811 1.00 62.00 104 GLU A N 1
ATOM 804 C CA . GLU A 1 104 ? 17.308 -2.979 -18.904 1.00 62.00 104 GLU A CA 1
ATOM 805 C C . GLU A 1 104 ? 17.673 -1.595 -19.498 1.00 62.00 104 GLU A C 1
ATOM 807 O O . GLU A 1 104 ? 17.842 -0.606 -18.776 1.00 62.00 104 GLU A O 1
ATOM 812 N N . ALA A 1 105 ? 17.684 -1.461 -20.833 1.00 66.75 105 ALA A N 1
ATOM 813 C CA . ALA A 1 105 ? 17.849 -0.174 -21.504 1.00 66.75 105 ALA A CA 1
ATOM 814 C C . ALA A 1 105 ? 16.576 0.697 -21.455 1.00 66.75 105 ALA A C 1
ATOM 816 O O . ALA A 1 105 ? 16.669 1.924 -21.536 1.00 66.75 105 ALA A O 1
ATOM 817 N N . ALA A 1 106 ? 15.378 0.123 -21.314 1.00 64.06 106 ALA A N 1
ATOM 818 C CA . ALA A 1 106 ? 14.145 0.874 -21.053 1.00 64.06 106 ALA A CA 1
ATOM 819 C C . ALA A 1 106 ? 14.127 1.483 -19.644 1.00 64.06 106 ALA A C 1
ATOM 821 O O . ALA A 1 106 ? 13.734 2.644 -19.500 1.00 64.06 106 ALA A O 1
ATOM 822 N N . PHE A 1 107 ? 14.615 0.760 -18.628 1.00 65.38 107 PHE A N 1
ATOM 823 C CA . PHE A 1 107 ? 14.733 1.300 -17.267 1.00 65.38 107 PHE A CA 1
ATOM 824 C C . PHE A 1 107 ? 15.674 2.514 -17.221 1.00 65.38 107 PHE A C 1
ATOM 826 O O . PHE A 1 107 ? 15.290 3.579 -16.734 1.00 65.38 107 PHE A O 1
ATOM 833 N N . ASN A 1 108 ? 16.866 2.400 -17.819 1.00 72.50 108 ASN A N 1
ATOM 834 C CA . ASN A 1 108 ? 17.826 3.509 -17.875 1.00 72.50 108 ASN A CA 1
ATOM 835 C C . ASN A 1 108 ? 17.260 4.727 -18.625 1.00 72.50 108 ASN A C 1
ATOM 837 O O . ASN A 1 108 ? 17.338 5.849 -18.127 1.00 72.50 108 ASN A O 1
ATOM 841 N N . ARG A 1 109 ? 16.568 4.516 -19.756 1.00 72.81 109 ARG A N 1
ATOM 842 C CA . ARG A 1 109 ? 15.884 5.597 -20.493 1.00 72.81 109 ARG A CA 1
ATOM 843 C C . ARG A 1 109 ? 14.789 6.289 -19.671 1.00 72.81 109 ARG A C 1
ATOM 845 O O . ARG A 1 109 ? 14.628 7.503 -19.788 1.00 72.81 109 ARG A O 1
ATOM 852 N N . TYR A 1 110 ? 14.037 5.554 -18.848 1.00 70.06 110 TYR A N 1
ATOM 853 C CA . TYR A 1 110 ? 13.024 6.129 -17.954 1.00 70.06 110 TYR A CA 1
ATOM 854 C C . TYR A 1 110 ? 13.648 7.026 -16.875 1.00 70.06 110 TYR A C 1
ATOM 856 O O . TYR A 1 110 ? 13.155 8.129 -16.621 1.00 70.06 110 TYR A O 1
ATOM 864 N N . ILE A 1 111 ? 14.749 6.579 -16.266 1.00 75.31 111 ILE A N 1
ATOM 865 C CA . ILE A 1 111 ? 15.477 7.366 -15.263 1.00 75.31 111 ILE A CA 1
ATOM 866 C C . ILE A 1 111 ? 16.103 8.614 -15.896 1.00 75.31 111 ILE A C 1
ATOM 868 O O . ILE A 1 111 ? 15.930 9.714 -15.367 1.00 75.31 111 ILE A O 1
ATOM 872 N N . ASP A 1 112 ? 16.751 8.473 -17.053 1.00 76.38 112 ASP A N 1
ATOM 873 C CA . ASP A 1 112 ? 17.395 9.589 -17.751 1.00 76.38 112 ASP A CA 1
ATOM 874 C C . ASP A 1 112 ? 16.386 10.641 -18.222 1.00 76.38 112 ASP A C 1
ATOM 876 O O . ASP A 1 112 ? 16.626 11.842 -18.086 1.00 76.38 112 ASP A O 1
ATOM 880 N N . ARG A 1 113 ? 15.212 10.221 -18.707 1.00 70.81 113 ARG A N 1
ATOM 881 C CA . ARG A 1 113 ? 14.137 11.146 -19.084 1.00 70.81 113 ARG A CA 1
ATOM 882 C C . ARG A 1 113 ? 13.652 11.977 -17.896 1.00 70.81 113 ARG A C 1
ATOM 884 O O . ARG A 1 113 ? 13.601 13.198 -17.993 1.00 70.81 113 ARG A O 1
ATOM 891 N N . ASN A 1 114 ? 13.349 11.335 -16.768 1.00 62.62 114 ASN A N 1
ATOM 892 C CA . ASN A 1 114 ? 12.880 12.036 -15.568 1.00 62.62 114 ASN A CA 1
ATOM 893 C C . ASN A 1 114 ? 13.945 12.961 -14.958 1.00 62.62 114 ASN A C 1
ATOM 895 O O . ASN A 1 114 ? 13.608 13.921 -14.266 1.00 62.62 114 ASN A O 1
ATOM 899 N N . ARG A 1 115 ? 15.231 12.678 -15.192 1.00 66.12 115 ARG A N 1
ATOM 900 C CA . ARG A 1 115 ? 16.341 13.521 -14.737 1.00 66.12 115 ARG A CA 1
ATOM 901 C C . ARG A 1 115 ? 16.509 14.786 -15.583 1.00 66.12 115 ARG A C 1
ATOM 903 O O . ARG A 1 115 ? 16.902 15.807 -15.032 1.00 66.12 115 ARG A O 1
ATOM 910 N N . ASN A 1 116 ? 16.198 14.718 -16.876 1.00 59.59 116 ASN A N 1
ATOM 911 C CA . ASN A 1 116 ? 16.353 15.823 -17.828 1.00 59.59 116 ASN A CA 1
ATOM 912 C C . ASN A 1 116 ? 15.124 16.749 -17.918 1.00 59.59 116 ASN A C 1
ATOM 914 O O . ASN A 1 116 ? 15.196 17.794 -18.556 1.00 59.59 116 ASN A O 1
ATOM 918 N N . GLU A 1 117 ? 14.001 16.374 -17.299 1.00 56.22 117 GLU A N 1
ATOM 919 C CA . GLU A 1 117 ? 12.773 17.184 -17.217 1.00 56.22 117 GLU A CA 1
ATOM 920 C C . GLU A 1 117 ? 12.713 18.069 -15.941 1.00 56.22 117 GLU A C 1
ATOM 922 O O . GLU A 1 117 ? 11.671 18.654 -15.642 1.00 56.22 117 GLU A O 1
ATOM 927 N N . LYS A 1 118 ? 13.821 18.191 -15.192 1.00 46.22 118 LYS A N 1
ATOM 928 C CA . LYS A 1 118 ? 14.006 19.136 -14.072 1.00 46.22 118 LYS A CA 1
ATOM 929 C C . LYS A 1 118 ? 14.981 20.246 -14.436 1.00 46.22 118 LYS A C 1
ATOM 931 O O . LYS A 1 118 ? 14.733 21.380 -13.973 1.00 46.22 118 LYS A O 1
#

Sequence (118 aa):
MAYDTLVRECERLHGELAQARRDGVSRAAPAARAPSDVAAILGRLPRPDDGDSGERRLNLTMKGTQFFALERLVAHFSLSKPAVVERLIDWADDTLTKSLYDDEAAFNRYIDRNRNEK

Radius of gyration: 22.05 Å; chains: 1; bounding box: 71×33×35 Å

Secondary structure (DSSP, 8-state):
-HHHHHHHHHHHHHHHHHHHHHHHHHT----S-----HHHHHTSPPPPP-TT-----------HHHHHHHHHHHHHHT--HHHHHHHHHHHHHHHHHHHHTT-HHHHHHHHHHHHHT-

Foldseek 3Di:
DVVVVVVVVVVVVVVVVVVVVVVVVVPPDPDPPDADDLVVLLPDDDDPPPPPPPDDDDDDDDDPVVVVVLVVSCVVSVDDSVSSVRSVVVSVCVVCCVVPVVPVVVVVVVVVVVVVVD